Protein AF-A0A7S1R7P0-F1 (afdb_monomer)

Secondary structure (DSSP, 8-state):
-EETTTTEE--HHHHHHHHHHHHH-TTGGGSSEEEEE-TT----HHHHHHHHHHHHTTS-TT---B---STTS--TTEEEEEHHHHHHHHHHHHHHHSSGGGG--SHHHHHHHHHHHTT--

Solvent-accessible surface area (backbone atoms only — not comparable to full-atom values): 6973 Å² total; per-residue (Å²): 99,70,39,75,102,81,57,42,72,52,48,28,74,59,50,55,54,48,54,56,50,44,62,71,36,74,72,58,70,75,43,69,60,44,75,51,67,44,96,88,57,88,81,61,71,67,61,54,51,54,53,53,53,64,54,50,78,79,50,71,94,71,58,30,29,51,62,72,80,41,99,91,46,44,48,75,60,55,48,42,33,27,44,46,23,49,51,50,44,64,77,44,53,66,59,26,68,79,36,77,30,52,77,44,57,41,45,43,57,19,51,49,43,28,36,52,73,73,67,31,78

Sequence (121 aa):
QFGGAWGTALNTDIFIRFWGKVVEDVRAWRNHWTVKLDPDSVFFAWRLQEVISSMWENGDAGAPVYLNNCHLGMHGPIEVLGRHALSVYSSRHQECVEGEPYEHKQEDVYFRKCWEFIGIK

Foldseek 3Di:
DFDDPVRHDLCQVVVLVVLLVLLVDPVNLPDQKDKAADPPDDDDVVVVVVVVVVVVVPDDSQAFEKDFPDPVGRDDDMTMTGNNVSVLCNVCVVVLCVDDLVVDSDNRSSVRVSSVVSRYD

Nearest PDB structures (foldseek):
  5tkw-assembly1_A-2  TM=3.007E-01  e=4.604E+00  Klebsiella pneumoniae subsp. pneumoniae NTUH-K2044
  7qep-assembly1_D4  TM=3.468E-01  e=7.592E+00  Encephalitozoon cuniculi GB-M1

Structure (mmCIF, N/CA/C/O backbone):
data_AF-A0A7S1R7P0-F1
#
_entry.id   AF-A0A7S1R7P0-F1
#
loop_
_atom_site.group_PDB
_atom_site.id
_atom_site.type_symbol
_atom_site.label_atom_id
_atom_site.label_alt_id
_atom_site.label_comp_id
_atom_site.label_asym_id
_atom_site.label_entity_id
_atom_site.label_seq_id
_atom_site.pdbx_PDB_ins_code
_atom_site.Cartn_x
_atom_site.Cartn_y
_atom_site.Cartn_z
_atom_site.occupancy
_atom_site.B_iso_or_equiv
_atom_site.auth_seq_id
_atom_site.auth_comp_id
_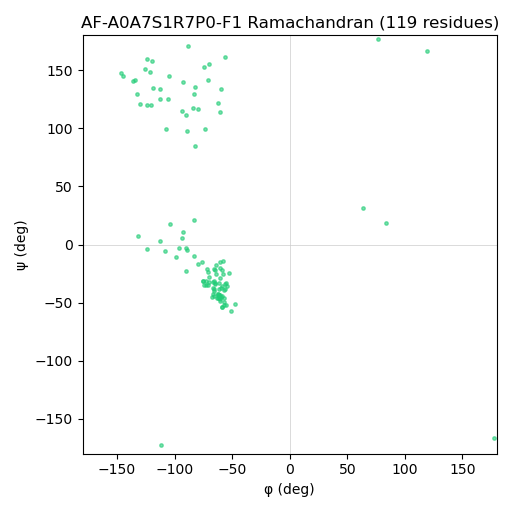atom_site.auth_asym_id
_atom_site.auth_atom_id
_atom_site.pdbx_PDB_model_num
ATOM 1 N N . GLN A 1 1 ? 9.236 -11.707 -15.890 1.00 58.72 1 GLN A N 1
ATOM 2 C CA . GLN A 1 1 ? 10.527 -11.463 -16.581 1.00 58.72 1 GLN A CA 1
ATOM 3 C C . GLN A 1 1 ? 11.574 -11.176 -15.508 1.00 58.72 1 GLN A C 1
ATOM 5 O O . GLN A 1 1 ? 11.164 -10.775 -14.429 1.00 58.72 1 GLN A O 1
ATOM 10 N N . PHE A 1 2 ? 12.867 -11.404 -15.750 1.00 66.88 2 PHE A N 1
ATOM 11 C CA . PHE A 1 2 ? 13.938 -11.042 -14.804 1.00 66.88 2 PHE A CA 1
ATOM 12 C C . PHE A 1 2 ? 14.683 -9.799 -15.307 1.00 66.88 2 PHE A C 1
ATOM 14 O O . PHE A 1 2 ? 14.831 -9.645 -16.520 1.00 66.88 2 PHE A O 1
ATOM 21 N N . GLY A 1 3 ? 15.133 -8.914 -14.415 1.00 70.19 3 GLY A N 1
ATOM 22 C CA . GLY A 1 3 ? 15.865 -7.705 -14.802 1.00 70.19 3 GLY A CA 1
ATOM 23 C C . GLY A 1 3 ? 16.241 -6.786 -13.637 1.00 70.19 3 GLY A C 1
ATOM 24 O O . GLY A 1 3 ? 16.193 -7.176 -12.474 1.00 70.19 3 GLY A O 1
ATOM 25 N N . GLY A 1 4 ? 16.656 -5.559 -13.961 1.00 67.62 4 GLY A N 1
ATOM 26 C CA . GLY A 1 4 ? 17.234 -4.617 -12.995 1.00 67.62 4 GLY A CA 1
ATOM 27 C C . GLY A 1 4 ? 18.691 -4.941 -12.638 1.00 67.62 4 GLY A C 1
ATOM 28 O O . GLY A 1 4 ? 19.241 -5.947 -13.085 1.00 67.62 4 GLY A O 1
ATOM 29 N N . ALA A 1 5 ? 19.319 -4.091 -11.820 1.00 69.88 5 ALA A N 1
ATOM 30 C CA . ALA A 1 5 ? 20.736 -4.216 -11.443 1.00 69.88 5 ALA A CA 1
ATOM 31 C C . ALA A 1 5 ? 21.083 -5.548 -10.746 1.00 69.88 5 ALA A C 1
ATOM 33 O O . ALA A 1 5 ? 22.234 -5.973 -10.765 1.00 69.88 5 ALA A O 1
ATOM 34 N N . TRP A 1 6 ? 20.078 -6.211 -10.166 1.00 73.94 6 TRP A N 1
ATOM 35 C CA . TRP A 1 6 ? 20.222 -7.437 -9.377 1.00 73.94 6 TRP A CA 1
ATOM 36 C C . TRP A 1 6 ? 19.594 -8.675 -10.041 1.00 73.94 6 TRP A C 1
ATOM 38 O O . TRP A 1 6 ? 19.596 -9.746 -9.443 1.00 73.94 6 TRP A O 1
ATOM 48 N N . GLY A 1 7 ? 19.046 -8.551 -11.259 1.00 70.62 7 GLY A N 1
ATOM 49 C CA . GLY A 1 7 ? 18.477 -9.680 -12.008 1.00 70.62 7 GLY A CA 1
ATOM 50 C C . GLY A 1 7 ? 17.260 -10.347 -11.352 1.00 70.62 7 GLY A C 1
ATOM 51 O O . GLY A 1 7 ? 17.073 -11.552 -11.506 1.00 70.62 7 GLY A O 1
ATOM 52 N N . THR A 1 8 ? 16.439 -9.596 -10.615 1.00 69.44 8 THR A N 1
ATOM 53 C CA . THR A 1 8 ? 15.278 -10.120 -9.876 1.00 69.44 8 THR A CA 1
ATOM 54 C C . THR A 1 8 ? 14.009 -10.158 -10.728 1.00 69.44 8 THR A C 1
ATOM 56 O O . THR A 1 8 ? 13.981 -9.674 -11.863 1.00 69.44 8 THR A O 1
ATOM 59 N N . ALA A 1 9 ? 12.951 -10.790 -10.208 1.00 71.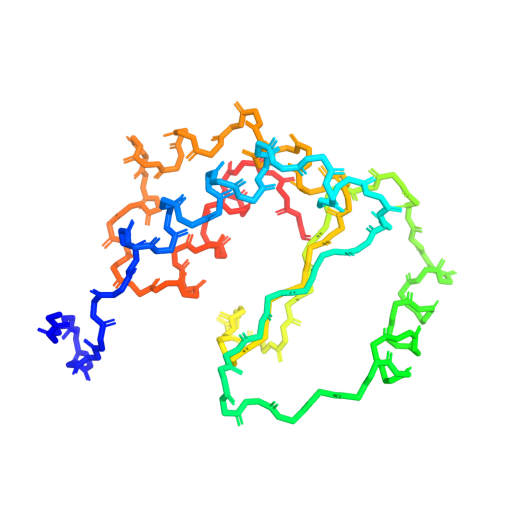25 9 ALA A N 1
ATOM 60 C CA . ALA A 1 9 ? 11.656 -10.835 -10.874 1.00 71.25 9 ALA A CA 1
ATOM 61 C C . ALA A 1 9 ? 11.077 -9.417 -11.033 1.00 71.25 9 ALA A C 1
ATOM 63 O O . ALA A 1 9 ? 10.846 -8.715 -10.057 1.00 71.25 9 ALA A O 1
ATOM 64 N N . LEU A 1 10 ? 10.811 -9.015 -12.276 1.00 74.12 10 LEU A N 1
ATOM 65 C CA . LEU A 1 10 ? 10.105 -7.783 -12.624 1.00 74.12 10 LEU A CA 1
ATOM 66 C C . LEU A 1 10 ? 8.599 -8.039 -12.521 1.00 74.12 10 LEU A C 1
ATOM 68 O O . LEU A 1 10 ? 7.954 -8.430 -13.499 1.00 74.12 10 LEU A O 1
ATOM 72 N N . ASN A 1 11 ? 8.069 -7.902 -11.310 1.00 84.62 11 ASN A N 1
ATOM 73 C CA . ASN A 1 11 ? 6.673 -8.157 -10.955 1.00 84.62 11 ASN A CA 1
ATOM 74 C C . ASN A 1 11 ? 5.877 -6.867 -10.665 1.00 84.62 11 ASN A C 1
ATOM 76 O O . ASN A 1 11 ? 4.661 -6.954 -10.511 1.00 84.62 11 ASN A O 1
ATOM 80 N N . THR A 1 12 ? 6.512 -5.688 -10.652 1.00 91.06 12 THR A N 1
ATOM 81 C CA . THR A 1 12 ? 5.886 -4.404 -10.279 1.00 91.06 12 THR A CA 1
ATOM 82 C C . THR A 1 12 ? 4.541 -4.159 -10.964 1.00 91.06 12 THR A C 1
ATOM 84 O O . THR A 1 12 ? 3.551 -3.944 -10.275 1.00 91.06 12 THR A O 1
ATOM 87 N N . ASP A 1 13 ? 4.445 -4.287 -12.292 1.00 92.31 13 ASP A N 1
ATOM 88 C CA . ASP A 1 13 ? 3.189 -4.039 -13.025 1.00 92.31 13 ASP A CA 1
ATOM 89 C C . ASP A 1 13 ? 2.048 -4.979 -12.616 1.00 92.31 13 ASP A C 1
ATOM 91 O O . ASP A 1 13 ? 0.872 -4.601 -12.626 1.00 92.31 13 ASP A O 1
ATOM 95 N N . ILE A 1 14 ? 2.385 -6.220 -12.254 1.00 92.88 14 ILE A N 1
ATOM 96 C CA . ILE A 1 14 ? 1.414 -7.200 -11.761 1.00 92.88 14 ILE A CA 1
ATOM 97 C C . ILE A 1 14 ? 0.889 -6.731 -10.407 1.00 92.88 14 ILE A C 1
ATOM 99 O O . ILE A 1 14 ? -0.324 -6.721 -10.193 1.00 92.88 14 ILE A O 1
ATOM 103 N N . PHE A 1 15 ? 1.783 -6.291 -9.522 1.00 94.56 15 PHE A N 1
ATOM 104 C CA . PHE A 1 15 ? 1.396 -5.830 -8.197 1.00 94.56 15 PHE A CA 1
ATOM 105 C C . PHE A 1 15 ? 0.687 -4.471 -8.209 1.00 94.56 15 PHE A C 1
ATOM 107 O O . PHE A 1 15 ? -0.234 -4.284 -7.421 1.00 94.56 15 PHE A O 1
ATOM 114 N N . ILE A 1 16 ? 1.003 -3.565 -9.141 1.00 95.88 16 ILE A N 1
ATOM 115 C CA . ILE A 1 16 ? 0.230 -2.329 -9.369 1.00 95.88 16 ILE A CA 1
ATOM 116 C C . ILE A 1 16 ? -1.231 -2.677 -9.670 1.00 95.88 16 ILE A C 1
ATOM 118 O O . ILE A 1 16 ? -2.150 -2.150 -9.043 1.00 95.88 16 ILE A O 1
ATOM 122 N N . ARG A 1 17 ? -1.464 -3.615 -10.598 1.00 95.88 17 ARG A N 1
ATOM 123 C CA . ARG A 1 17 ? -2.821 -4.066 -10.946 1.00 95.88 17 ARG A CA 1
ATOM 124 C C . ARG A 1 17 ? -3.496 -4.791 -9.783 1.00 95.88 17 ARG A C 1
ATOM 126 O O . ARG A 1 17 ? -4.685 -4.585 -9.555 1.00 95.88 17 ARG A O 1
ATOM 133 N N . PHE A 1 18 ? -2.751 -5.622 -9.054 1.00 95.31 18 PHE A N 1
ATOM 134 C CA . PHE A 1 18 ? -3.243 -6.322 -7.868 1.00 95.31 18 PHE A CA 1
ATOM 135 C C . PHE A 1 18 ? -3.732 -5.337 -6.804 1.00 95.31 18 PHE A C 1
ATOM 137 O O . PHE A 1 18 ? -4.887 -5.416 -6.397 1.00 95.31 18 PHE A O 1
ATOM 144 N N . TRP A 1 19 ? -2.903 -4.370 -6.408 1.00 96.44 19 TRP A N 1
ATOM 145 C CA . TRP A 1 19 ? -3.270 -3.367 -5.411 1.00 96.44 19 TRP A CA 1
ATOM 146 C C . TRP A 1 19 ? -4.405 -2.453 -5.887 1.00 96.44 19 TRP A C 1
ATOM 148 O O . TRP A 1 19 ? -5.278 -2.115 -5.088 1.00 96.44 19 TRP A O 1
ATOM 158 N N . GLY A 1 20 ? -4.475 -2.149 -7.189 1.00 96.56 20 GLY A N 1
ATOM 159 C CA . GLY A 1 20 ? -5.642 -1.502 -7.800 1.00 96.56 20 GLY A CA 1
ATOM 160 C C . GLY A 1 20 ? -6.940 -2.296 -7.595 1.00 96.56 20 GLY A C 1
ATOM 161 O O . GLY A 1 20 ? -7.977 -1.725 -7.274 1.00 96.56 20 GLY A O 1
ATOM 162 N N . LYS A 1 21 ? -6.892 -3.632 -7.680 1.00 97.38 21 LYS A N 1
ATOM 163 C CA . LYS A 1 21 ? -8.047 -4.492 -7.366 1.00 97.38 21 LYS A CA 1
ATOM 164 C C . LYS A 1 21 ? -8.330 -4.636 -5.878 1.00 97.38 21 LYS A C 1
ATOM 166 O O . LYS A 1 21 ? -9.494 -4.757 -5.509 1.00 97.38 21 LYS A O 1
ATOM 171 N N . VAL A 1 22 ? -7.309 -4.582 -5.027 1.00 96.19 22 VAL A N 1
ATOM 172 C CA . VAL A 1 22 ? -7.490 -4.604 -3.568 1.00 96.19 22 VAL A CA 1
ATOM 173 C C . VAL A 1 22 ? -8.308 -3.399 -3.103 1.00 96.19 22 VAL A C 1
ATOM 175 O O . VAL A 1 22 ? -9.233 -3.576 -2.317 1.00 96.19 22 VAL A O 1
ATOM 178 N N . VAL A 1 23 ? -8.027 -2.192 -3.606 1.00 96.81 23 VAL A N 1
ATOM 179 C CA . VAL A 1 23 ? -8.776 -0.990 -3.192 1.00 96.81 23 VAL A CA 1
ATOM 180 C C . VAL A 1 23 ? -10.222 -0.963 -3.696 1.00 96.81 23 VAL A C 1
ATOM 182 O O . VAL A 1 23 ? -11.086 -0.398 -3.028 1.00 96.81 23 VAL A O 1
ATOM 185 N N . GLU A 1 24 ? -10.512 -1.615 -4.825 1.00 96.81 24 GLU A N 1
ATOM 186 C CA . GLU A 1 24 ? -11.882 -1.801 -5.328 1.00 96.81 24 GLU A CA 1
ATOM 187 C C . GLU A 1 24 ? -12.690 -2.820 -4.492 1.00 96.81 24 GLU A C 1
ATOM 189 O O . GLU A 1 24 ? -13.923 -2.814 -4.518 1.00 96.81 24 GLU A O 1
ATOM 194 N N . ASP A 1 25 ? -12.026 -3.709 -3.746 1.00 95.81 25 ASP A N 1
ATOM 195 C CA . ASP A 1 25 ? -12.683 -4.777 -2.995 1.00 95.81 25 ASP A CA 1
ATOM 196 C C . ASP A 1 25 ? -13.176 -4.296 -1.623 1.00 95.81 25 ASP A C 1
ATOM 198 O O . ASP A 1 25 ? -12.402 -3.989 -0.715 1.00 95.81 25 ASP A O 1
ATOM 202 N N . VAL A 1 26 ? -14.495 -4.341 -1.417 1.00 94.44 26 VAL A N 1
ATOM 203 C CA . VAL A 1 26 ? -15.154 -3.995 -0.144 1.00 94.44 26 VAL A CA 1
ATOM 204 C C . VAL A 1 26 ? -14.591 -4.745 1.071 1.00 94.44 26 VAL A C 1
ATOM 206 O O . VAL A 1 26 ? -14.727 -4.278 2.201 1.00 94.44 26 VAL A O 1
ATOM 209 N N . ARG A 1 27 ? -13.976 -5.918 0.878 1.00 94.06 27 ARG A N 1
ATOM 210 C CA . ARG A 1 27 ? -13.363 -6.713 1.950 1.00 94.06 27 ARG A CA 1
ATOM 211 C C . ARG A 1 27 ? -12.103 -6.058 2.510 1.00 94.06 27 ARG A C 1
ATOM 213 O O . ARG A 1 27 ? -11.879 -6.184 3.713 1.00 94.06 27 ARG A O 1
ATO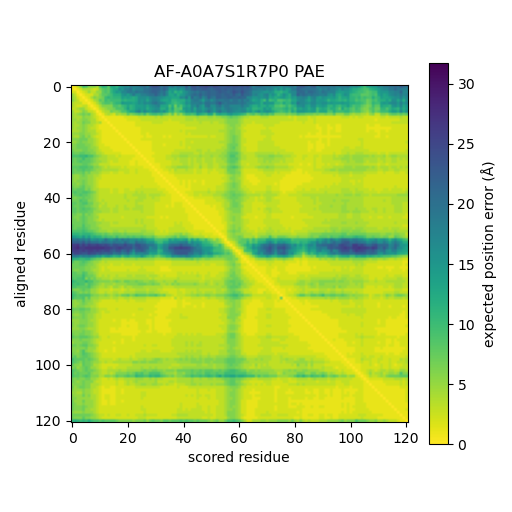M 220 N N . ALA A 1 28 ? -11.337 -5.333 1.692 1.00 91.25 28 ALA A N 1
ATOM 221 C CA . ALA A 1 28 ? -10.122 -4.640 2.128 1.00 91.25 28 ALA A CA 1
ATOM 222 C C . ALA A 1 28 ? -10.421 -3.533 3.159 1.00 91.25 28 ALA A C 1
ATOM 224 O O . ALA A 1 28 ? -9.608 -3.235 4.028 1.00 91.25 28 ALA A O 1
ATOM 225 N N . TRP A 1 29 ? -11.641 -2.991 3.136 1.00 94.12 29 TRP A N 1
ATOM 226 C CA . TRP A 1 29 ? -12.081 -1.896 4.004 1.00 94.12 29 TRP A CA 1
ATOM 227 C C . TRP A 1 29 ? -12.680 -2.345 5.344 1.00 94.12 29 TRP A C 1
ATOM 229 O O . TRP A 1 29 ? -13.011 -1.505 6.181 1.00 94.12 29 TRP A O 1
ATOM 239 N N . ARG A 1 30 ? -12.835 -3.658 5.572 1.00 94.50 30 ARG A N 1
ATOM 240 C CA . ARG A 1 30 ? -13.474 -4.203 6.788 1.00 94.50 30 ARG A CA 1
ATOM 241 C C . ARG A 1 30 ? -12.581 -4.161 8.028 1.00 94.50 30 ARG A C 1
ATOM 243 O O . ARG A 1 30 ? -13.084 -4.339 9.132 1.00 94.50 30 ARG A O 1
ATOM 250 N N . ASN A 1 31 ? -11.278 -3.952 7.851 1.00 91.00 31 ASN A N 1
ATOM 251 C CA . ASN A 1 31 ? -10.287 -3.999 8.922 1.00 91.00 31 ASN A CA 1
ATOM 252 C C . ASN A 1 31 ? -9.486 -2.695 8.997 1.00 91.00 31 ASN A C 1
ATOM 254 O O . ASN A 1 31 ? -9.402 -1.934 8.037 1.00 91.00 31 ASN A O 1
ATOM 258 N N . HIS A 1 32 ? -8.870 -2.439 10.152 1.00 90.25 32 HIS A N 1
ATOM 259 C CA . HIS A 1 32 ? -7.986 -1.284 10.348 1.00 90.25 32 HIS A CA 1
ATOM 260 C C . HIS A 1 32 ? -6.657 -1.401 9.602 1.00 90.25 32 HIS A C 1
ATOM 262 O O . HIS A 1 32 ? -6.041 -0.379 9.317 1.00 90.25 32 HIS A O 1
ATOM 268 N N . TRP A 1 33 ? -6.241 -2.627 9.292 1.00 92.50 33 TRP A N 1
ATOM 269 C CA . TRP A 1 33 ? -4.956 -2.936 8.688 1.00 92.50 33 TRP A CA 1
ATOM 270 C C . TRP A 1 33 ? -5.139 -3.959 7.570 1.00 92.50 33 TRP A C 1
ATOM 272 O O . TRP A 1 33 ? -5.927 -4.898 7.703 1.00 92.50 33 TRP A O 1
ATOM 282 N N . THR A 1 34 ? -4.402 -3.765 6.482 1.00 94.62 34 THR A N 1
ATOM 283 C CA . THR A 1 34 ? -4.264 -4.699 5.363 1.00 94.62 34 THR A CA 1
ATOM 284 C C . THR A 1 34 ? -2.833 -5.215 5.348 1.00 94.62 34 THR A C 1
ATOM 286 O O . THR A 1 34 ? -1.896 -4.433 5.487 1.00 94.62 34 THR A O 1
ATOM 289 N N . VAL A 1 35 ? -2.670 -6.527 5.188 1.00 95.75 35 VAL A N 1
ATOM 290 C CA . VAL A 1 35 ? -1.364 -7.190 5.135 1.00 95.75 35 VAL A CA 1
ATOM 291 C C . VAL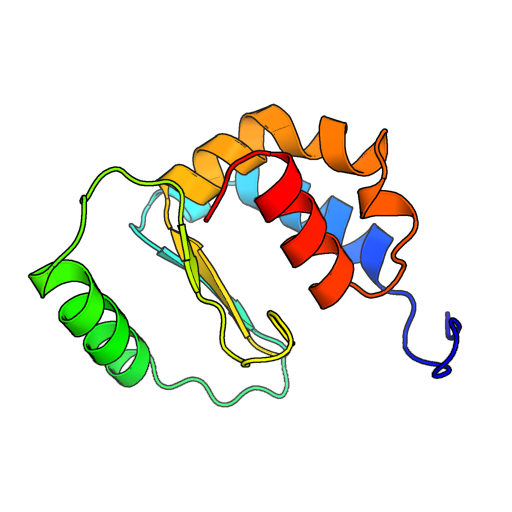 A 1 35 ? -1.288 -7.967 3.829 1.00 95.75 35 VAL A C 1
ATOM 293 O O . VAL A 1 35 ? -2.117 -8.851 3.602 1.00 95.75 35 VAL A O 1
ATOM 296 N N . LYS A 1 36 ? -0.312 -7.647 2.979 1.00 95.50 36 LYS A N 1
ATOM 297 C CA . LYS A 1 36 ? 0.096 -8.519 1.874 1.00 95.50 36 LYS A CA 1
ATOM 298 C C . LYS A 1 36 ? 1.245 -9.396 2.369 1.00 95.50 36 LYS A C 1
ATOM 300 O O . LYS A 1 36 ? 2.089 -8.950 3.141 1.00 95.50 36 LYS A O 1
ATOM 305 N N . LEU A 1 37 ? 1.214 -10.660 1.962 1.00 95.56 37 LEU A N 1
ATOM 306 C CA . LEU A 1 37 ? 2.210 -11.675 2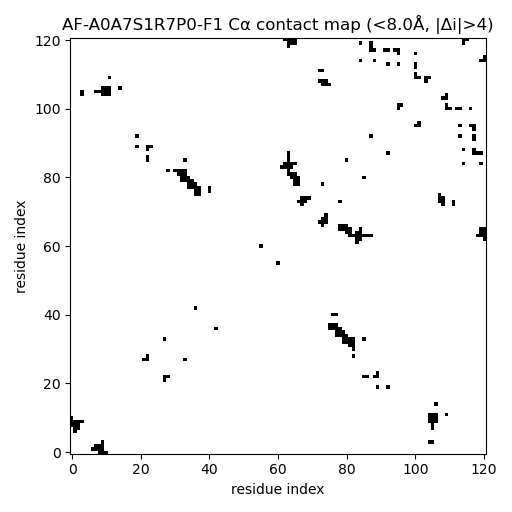.286 1.00 95.56 37 LEU A CA 1
ATOM 307 C C . LEU A 1 37 ? 2.563 -12.424 1.009 1.00 95.56 37 LEU A C 1
ATOM 309 O O . LEU A 1 37 ? 1.660 -12.734 0.222 1.00 95.56 37 LEU A O 1
ATOM 313 N N . ASP A 1 38 ? 3.833 -12.770 0.838 1.00 93.88 38 ASP A N 1
ATOM 314 C CA . ASP A 1 38 ? 4.219 -13.738 -0.188 1.00 93.88 38 ASP A CA 1
ATOM 315 C C . ASP A 1 38 ? 3.838 -15.171 0.232 1.00 93.88 38 ASP A C 1
ATOM 317 O O . ASP A 1 38 ? 3.763 -15.472 1.429 1.00 93.88 38 ASP A O 1
ATOM 321 N N . PRO A 1 39 ? 3.595 -16.092 -0.724 1.00 94.00 39 PRO A N 1
ATOM 322 C CA . PRO A 1 39 ? 3.156 -17.458 -0.420 1.00 94.00 39 PRO A CA 1
ATOM 323 C C . PRO A 1 39 ? 4.127 -18.292 0.429 1.00 94.00 39 PRO A C 1
ATOM 325 O O . PRO A 1 39 ? 3.717 -19.288 1.021 1.00 94.00 39 PRO A O 1
ATOM 328 N N . ASP A 1 40 ? 5.403 -17.918 0.469 1.00 93.94 40 ASP A N 1
ATOM 329 C CA . ASP A 1 40 ? 6.465 -18.558 1.248 1.00 93.94 40 ASP A CA 1
ATOM 330 C C . ASP A 1 40 ? 6.681 -17.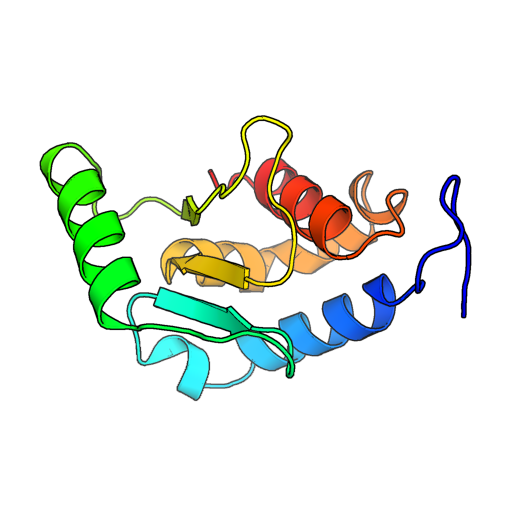909 2.632 1.00 93.94 40 ASP A C 1
ATOM 332 O O . ASP A 1 40 ? 7.572 -18.313 3.383 1.00 93.94 40 ASP A O 1
ATOM 336 N N . SER A 1 41 ? 5.834 -16.948 3.015 1.00 95.44 41 SER A N 1
ATOM 337 C CA . SER A 1 41 ? 5.902 -16.267 4.309 1.00 95.44 41 SER A CA 1
ATOM 338 C C . SER A 1 41 ? 5.218 -17.036 5.435 1.00 95.44 41 SER A C 1
ATOM 340 O O . SER A 1 41 ? 4.033 -17.365 5.370 1.00 95.44 41 SER A O 1
ATOM 342 N N . VAL A 1 42 ? 5.926 -17.211 6.555 1.00 95.75 42 VAL A N 1
ATOM 343 C CA . VAL A 1 42 ? 5.316 -17.621 7.828 1.00 95.75 42 VAL A CA 1
ATOM 344 C C . VAL A 1 42 ? 4.895 -16.374 8.605 1.00 95.75 42 VAL A C 1
ATOM 346 O O . VAL A 1 42 ? 5.738 -15.621 9.091 1.00 95.75 42 VAL A O 1
ATOM 349 N N . PHE A 1 43 ? 3.586 -16.166 8.749 1.00 95.50 43 PHE A N 1
ATOM 350 C CA . PHE A 1 43 ? 3.024 -14.983 9.399 1.00 95.50 43 PHE A CA 1
ATOM 351 C C . PHE A 1 43 ? 2.330 -15.310 10.726 1.00 95.50 43 PHE A C 1
ATOM 353 O O . PHE A 1 43 ? 1.401 -16.114 10.786 1.00 95.50 43 PHE A O 1
ATOM 360 N N . PHE A 1 44 ? 2.750 -14.626 11.793 1.00 96.62 44 PHE A N 1
ATOM 361 C CA . PHE A 1 44 ? 2.157 -14.723 13.127 1.00 96.62 44 PHE A CA 1
ATOM 362 C C . PHE A 1 44 ? 1.364 -13.454 13.442 1.00 96.62 44 PHE A C 1
ATOM 364 O O . PHE A 1 44 ? 1.938 -12.443 13.851 1.00 96.62 44 PHE A O 1
ATOM 371 N N . ALA A 1 45 ? 0.040 -13.510 13.287 1.00 94.75 45 ALA A N 1
ATOM 372 C CA . ALA A 1 45 ? -0.832 -12.342 13.440 1.00 94.75 45 ALA A CA 1
ATOM 373 C C . ALA A 1 45 ? -0.698 -11.637 14.804 1.00 94.75 45 ALA A C 1
ATOM 375 O O . ALA A 1 45 ? -0.773 -10.412 14.865 1.00 94.75 45 ALA A O 1
ATOM 376 N N . TRP A 1 46 ? -0.443 -12.380 15.887 1.00 96.06 46 TRP A N 1
ATOM 377 C CA . TRP A 1 46 ? -0.267 -11.791 17.220 1.00 96.06 46 TRP A CA 1
ATOM 378 C C . TRP A 1 46 ? 0.968 -10.883 17.310 1.00 96.06 46 TRP A C 1
ATOM 380 O O . TRP A 1 46 ? 0.913 -9.854 17.972 1.00 96.06 46 TRP A O 1
ATOM 390 N N . ARG A 1 47 ? 2.062 -11.196 16.596 1.00 94.81 47 ARG A N 1
ATOM 391 C CA . ARG A 1 47 ? 3.279 -10.361 16.614 1.00 94.81 47 ARG A CA 1
A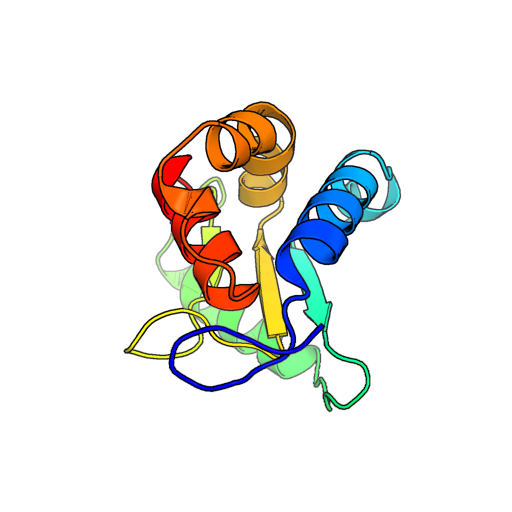TOM 392 C C . ARG A 1 47 ? 3.010 -9.003 15.979 1.00 94.81 47 ARG A C 1
ATOM 394 O O . ARG A 1 47 ? 3.498 -7.988 16.457 1.00 94.81 47 ARG A O 1
ATOM 401 N N . LEU A 1 48 ? 2.196 -8.977 14.923 1.00 93.50 48 LEU A N 1
ATOM 402 C CA . LEU A 1 48 ? 1.777 -7.722 14.309 1.00 93.50 48 LEU A CA 1
ATOM 403 C C . LEU A 1 48 ? 0.907 -6.892 15.265 1.00 93.50 48 LEU A C 1
ATOM 405 O O . LEU A 1 48 ? 1.059 -5.676 15.319 1.00 93.50 48 LEU A O 1
ATOM 409 N N . GLN A 1 49 ? 0.028 -7.532 16.042 1.00 91.88 49 GLN A N 1
ATOM 410 C CA . GLN A 1 49 ? -0.782 -6.835 17.047 1.00 91.88 49 GLN A CA 1
ATOM 411 C C . GLN A 1 49 ? 0.086 -6.191 18.131 1.00 91.88 49 GLN A C 1
ATOM 413 O O . GLN A 1 49 ? -0.168 -5.044 18.493 1.00 91.88 49 GLN A O 1
ATOM 418 N N . GLU A 1 50 ? 1.118 -6.887 18.614 1.00 92.81 50 GLU A N 1
ATOM 419 C CA . GLU A 1 50 ? 2.082 -6.341 19.579 1.00 92.81 50 GLU A CA 1
ATOM 420 C C . GLU A 1 50 ? 2.814 -5.117 19.010 1.00 92.81 50 GLU A C 1
ATOM 422 O O . GLU A 1 50 ? 2.856 -4.070 19.658 1.00 92.81 50 GLU A O 1
ATOM 427 N N . VAL A 1 51 ? 3.313 -5.210 17.768 1.00 90.62 51 VAL A N 1
ATOM 428 C CA . VAL A 1 51 ? 3.976 -4.089 17.076 1.00 90.62 51 VAL A CA 1
ATOM 429 C C . VAL A 1 51 ? 3.031 -2.895 16.949 1.00 90.62 51 VAL A C 1
ATOM 431 O O . VAL A 1 51 ? 3.367 -1.806 17.410 1.00 90.62 51 VAL A O 1
ATOM 434 N N . ILE A 1 52 ? 1.830 -3.093 16.397 1.00 88.88 52 ILE A N 1
ATOM 435 C CA . ILE A 1 52 ? 0.842 -2.019 16.216 1.00 88.88 52 ILE A CA 1
ATOM 436 C C . ILE A 1 52 ? 0.478 -1.378 17.560 1.00 88.88 52 ILE A C 1
ATOM 438 O O . ILE A 1 52 ? 0.443 -0.154 17.656 1.00 88.88 52 ILE A O 1
ATOM 442 N N . SER A 1 53 ? 0.246 -2.185 18.600 1.00 87.50 53 SER A N 1
ATOM 443 C CA . SER A 1 53 ? -0.116 -1.686 19.934 1.00 87.50 53 SER A CA 1
ATOM 444 C C . SER A 1 53 ? 0.988 -0.801 20.515 1.00 87.50 53 SER A C 1
ATOM 446 O O . SER A 1 53 ? 0.698 0.288 20.999 1.00 87.50 53 SER A O 1
ATOM 448 N N . SER A 1 54 ? 2.254 -1.212 20.376 1.00 84.31 54 SER A N 1
ATOM 449 C CA . SER A 1 54 ? 3.409 -0.440 20.857 1.00 84.31 54 SER A CA 1
ATOM 450 C C . SER A 1 54 ? 3.602 0.896 20.127 1.00 84.31 54 SER A C 1
ATOM 452 O O . SER A 1 54 ? 4.055 1.874 20.716 1.00 84.31 54 SER A O 1
ATOM 454 N N . MET A 1 55 ? 3.225 0.968 18.845 1.00 76.44 55 MET A N 1
ATOM 455 C CA . MET A 1 55 ? 3.296 2.208 18.065 1.00 76.44 55 MET A CA 1
ATOM 456 C C . MET A 1 55 ? 2.178 3.182 18.453 1.00 76.44 55 MET A C 1
ATOM 458 O O . MET A 1 55 ? 2.356 4.399 18.394 1.00 76.44 55 MET A O 1
ATOM 462 N N . TRP A 1 56 ? 1.028 2.647 18.860 1.00 71.75 56 TRP A N 1
ATOM 463 C CA . TRP A 1 56 ? -0.166 3.424 19.180 1.00 71.75 56 TRP A CA 1
ATOM 464 C C . TRP A 1 56 ? -0.136 4.060 20.570 1.00 71.75 56 TRP A C 1
ATOM 466 O O . TRP A 1 56 ? -0.868 5.015 20.818 1.00 71.75 56 TRP A O 1
ATOM 476 N N . GLU A 1 57 ? 0.742 3.595 21.463 1.00 58.97 57 GLU A N 1
ATOM 477 C CA . GLU A 1 57 ? 0.975 4.246 22.759 1.00 58.97 57 GLU A CA 1
ATOM 478 C C . GLU A 1 57 ? 1.489 5.695 22.610 1.00 58.97 57 GLU A C 1
ATOM 480 O O . GLU A 1 57 ? 1.394 6.469 23.558 1.00 58.97 57 GLU A O 1
ATOM 485 N N . ASN A 1 58 ? 1.961 6.097 21.416 1.00 53.62 58 ASN A N 1
ATOM 486 C CA . ASN A 1 58 ? 2.551 7.416 21.151 1.00 53.62 58 ASN A CA 1
ATOM 487 C C . ASN A 1 58 ? 2.021 8.147 19.887 1.00 53.62 58 ASN A C 1
ATOM 489 O O . ASN A 1 58 ? 2.594 9.177 19.526 1.00 53.62 58 ASN A O 1
ATOM 493 N N . GLY A 1 59 ? 0.986 7.659 19.178 1.00 50.75 59 GLY A N 1
ATOM 494 C CA . GLY A 1 59 ? 0.726 8.089 17.788 1.00 50.75 59 GLY A CA 1
ATOM 495 C C . GLY A 1 59 ? -0.733 8.157 17.316 1.00 50.75 59 GLY A C 1
ATOM 496 O O . GLY A 1 59 ? -1.587 7.380 17.727 1.00 50.75 59 GLY A O 1
ATOM 497 N N . ASP A 1 60 ? -0.975 9.119 16.419 1.00 55.62 60 ASP A N 1
ATOM 498 C CA . ASP A 1 60 ? -2.259 9.583 15.882 1.00 55.62 60 ASP A CA 1
ATOM 499 C C . ASP A 1 60 ? -3.051 8.489 15.144 1.00 55.62 60 ASP A C 1
ATOM 501 O O . ASP A 1 60 ? -2.668 8.021 14.067 1.00 55.62 60 ASP A O 1
ATOM 505 N N . ALA A 1 61 ? -4.202 8.121 15.711 1.00 59.66 61 ALA A N 1
ATOM 506 C CA . ALA A 1 61 ? -5.074 7.056 15.225 1.00 59.66 61 ALA A CA 1
ATOM 507 C C . ALA A 1 61 ? -5.581 7.234 13.779 1.00 59.66 61 ALA A C 1
ATOM 509 O O . ALA A 1 61 ? -6.137 6.311 13.173 1.00 59.66 61 ALA A O 1
ATOM 510 N N . GLY A 1 62 ? -5.422 8.445 13.244 1.00 72.69 62 GLY A N 1
ATOM 511 C CA . GLY A 1 62 ? -5.885 8.875 11.935 1.00 72.69 62 GLY A CA 1
ATOM 512 C C . GLY A 1 62 ? -4.835 8.867 10.823 1.00 72.69 62 GLY A C 1
ATOM 513 O O . GLY A 1 62 ? -5.206 9.031 9.662 1.00 72.69 62 GLY A O 1
ATOM 514 N N . ALA A 1 63 ? -3.548 8.691 11.123 1.00 86.94 63 ALA A N 1
ATOM 515 C CA . ALA A 1 63 ? -2.513 8.931 10.120 1.00 86.94 63 ALA A CA 1
ATOM 516 C C . ALA A 1 63 ? -2.493 7.854 9.007 1.00 86.94 63 ALA A C 1
ATOM 518 O O . ALA A 1 63 ? -2.680 6.663 9.282 1.00 86.94 63 ALA A O 1
ATOM 519 N N . PRO A 1 64 ? -2.258 8.236 7.735 1.00 93.62 64 PRO A N 1
ATOM 520 C CA . PRO A 1 64 ? -2.021 7.278 6.664 1.00 93.62 64 PRO A CA 1
ATOM 521 C C . PRO A 1 64 ? -0.618 6.686 6.821 1.00 93.62 64 PRO A C 1
ATOM 523 O O . PRO A 1 64 ? 0.362 7.321 6.436 1.00 93.62 64 PRO A O 1
ATOM 526 N N . VAL A 1 65 ? -0.531 5.484 7.400 1.00 92.81 65 VAL A N 1
ATOM 527 C CA . VAL A 1 65 ? 0.752 4.829 7.693 1.00 92.81 65 VAL A CA 1
ATOM 528 C C . VAL A 1 65 ? 0.952 3.465 7.032 1.00 92.81 65 VAL A C 1
ATOM 530 O O . VAL A 1 65 ? -0.004 2.696 6.870 1.00 92.81 65 VAL A O 1
ATOM 533 N N . TYR A 1 66 ? 2.208 3.154 6.712 1.00 94.69 66 TYR A N 1
ATOM 534 C CA . TYR A 1 66 ? 2.687 1.802 6.409 1.00 94.69 66 TYR A CA 1
ATOM 535 C C . TYR A 1 66 ? 3.780 1.386 7.405 1.00 94.69 66 TYR A C 1
ATOM 537 O O . TYR A 1 66 ? 4.404 2.225 8.050 1.00 94.69 66 TYR A O 1
ATOM 545 N N . LEU A 1 67 ? 4.011 0.081 7.573 1.00 93.69 67 LEU A N 1
ATOM 546 C CA . LEU A 1 67 ? 5.083 -0.391 8.456 1.00 93.69 67 LEU A CA 1
ATOM 547 C C . LEU A 1 67 ? 6.372 -0.620 7.670 1.00 93.69 67 LEU A C 1
ATOM 549 O O . LEU A 1 67 ? 6.453 -1.526 6.842 1.00 93.69 67 LEU A O 1
ATOM 553 N N . ASN A 1 68 ? 7.400 0.167 7.982 1.00 93.06 68 ASN A N 1
ATOM 554 C CA . ASN A 1 68 ? 8.745 -0.066 7.479 1.00 93.06 68 ASN A CA 1
ATOM 555 C C . ASN A 1 68 ? 9.443 -1.173 8.293 1.00 93.06 68 ASN A C 1
ATOM 557 O O . ASN A 1 68 ? 9.690 -1.012 9.488 1.00 93.06 68 ASN A O 1
ATOM 561 N N . ASN A 1 69 ? 9.777 -2.291 7.649 1.00 92.50 69 ASN A N 1
ATOM 562 C CA . ASN A 1 69 ? 10.354 -3.472 8.300 1.00 92.50 69 ASN A CA 1
ATOM 563 C C . ASN A 1 69 ? 11.892 -3.551 8.236 1.00 92.50 69 ASN A C 1
ATOM 565 O O . ASN A 1 69 ? 12.476 -4.465 8.818 1.00 92.50 69 ASN A O 1
ATOM 569 N N . CYS A 1 70 ? 12.564 -2.613 7.563 1.00 92.44 70 CYS A N 1
ATOM 570 C CA . CYS A 1 70 ? 14.020 -2.5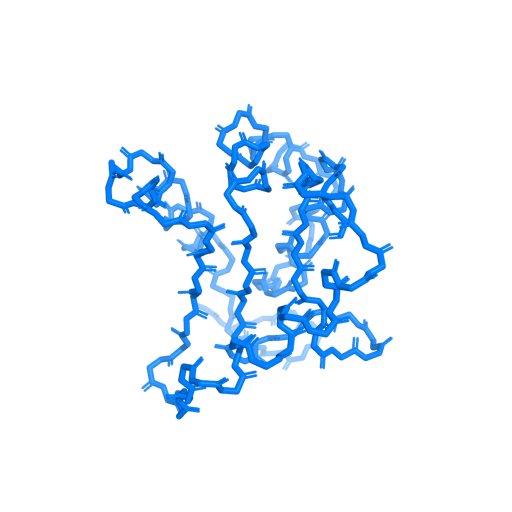92 7.455 1.00 92.44 70 CYS A CA 1
ATOM 571 C C . CYS A 1 70 ? 14.564 -1.154 7.439 1.00 92.44 70 CYS A C 1
ATOM 573 O O . CYS A 1 70 ? 13.972 -0.227 6.893 1.00 92.44 70 CYS A O 1
ATOM 575 N N . HIS A 1 71 ? 15.737 -0.952 8.039 1.00 90.75 71 HIS A N 1
ATOM 576 C CA . HIS A 1 71 ? 16.391 0.359 8.132 1.00 90.75 71 HIS A CA 1
ATOM 577 C C . HIS A 1 71 ? 16.798 0.953 6.769 1.00 90.75 71 HIS A C 1
ATOM 579 O O . HIS A 1 71 ? 17.029 2.155 6.681 1.00 90.75 71 HIS A O 1
ATOM 585 N N . LEU A 1 72 ? 16.876 0.132 5.716 1.00 89.06 72 LEU A N 1
ATOM 586 C CA . LEU A 1 72 ? 17.159 0.564 4.340 1.00 89.06 72 LEU A CA 1
ATOM 587 C C . LEU A 1 72 ? 15.888 0.897 3.536 1.00 89.06 72 LEU A C 1
ATOM 589 O O . LEU A 1 72 ? 15.983 1.353 2.397 1.00 89.06 72 LEU A O 1
ATOM 593 N N . GLY A 1 73 ? 14.712 0.700 4.134 1.00 90.06 73 GLY A N 1
ATOM 594 C CA . GLY A 1 73 ? 13.407 0.826 3.496 1.00 90.06 73 GLY A CA 1
ATOM 595 C C . GLY A 1 73 ? 12.639 -0.490 3.534 1.00 90.06 73 GLY A C 1
ATOM 596 O O . GLY A 1 73 ? 13.195 -1.537 3.846 1.00 90.06 73 GLY A O 1
ATOM 597 N N . MET A 1 74 ? 11.347 -0.425 3.230 1.00 94.12 74 MET A N 1
ATOM 598 C CA . MET A 1 74 ? 10.473 -1.589 3.207 1.00 94.12 74 MET A CA 1
ATOM 599 C C . MET A 1 74 ? 10.960 -2.625 2.198 1.00 94.12 74 MET A C 1
ATOM 601 O O . MET A 1 74 ? 11.233 -2.288 1.045 1.00 94.12 74 MET A O 1
ATOM 605 N N . HIS A 1 75 ? 10.986 -3.876 2.645 1.00 91.31 75 HIS A N 1
ATOM 606 C CA . HIS A 1 75 ? 11.272 -5.037 1.822 1.00 91.31 75 HIS A CA 1
ATOM 607 C C . HIS A 1 75 ? 10.170 -6.084 1.939 1.00 91.31 75 HIS A C 1
ATOM 609 O O . HIS A 1 75 ? 9.561 -6.239 3.001 1.00 91.31 75 HIS A O 1
ATOM 615 N N . GLY A 1 76 ? 9.978 -6.862 0.876 1.00 88.94 76 GLY A N 1
ATOM 616 C CA . GLY A 1 76 ? 9.231 -8.114 0.964 1.00 88.94 76 GLY A CA 1
ATOM 617 C C . GLY A 1 76 ? 9.837 -9.063 2.017 1.00 88.94 76 GLY A C 1
ATOM 618 O O . GLY A 1 76 ? 10.992 -8.897 2.428 1.00 88.94 76 GLY A O 1
ATOM 619 N N . PRO A 1 77 ? 9.075 -10.061 2.496 1.00 93.38 77 PRO A N 1
ATOM 620 C CA . PRO A 1 77 ? 7.865 -10.589 1.862 1.00 93.38 77 PRO A CA 1
ATOM 621 C C . PRO A 1 77 ? 6.541 -10.146 2.523 1.00 93.38 77 PRO A C 1
ATOM 623 O O . PRO A 1 77 ? 5.509 -10.803 2.364 1.00 93.38 77 PRO A O 1
ATOM 626 N N . ILE A 1 78 ? 6.576 -9.084 3.336 1.00 95.50 78 ILE A N 1
ATOM 627 C CA . ILE A 1 78 ? 5.418 -8.575 4.078 1.00 95.50 78 ILE A CA 1
ATOM 628 C C . ILE A 1 78 ? 5.286 -7.061 3.940 1.00 95.50 78 ILE A C 1
ATOM 630 O O . ILE A 1 78 ? 6.208 -6.306 4.244 1.00 95.50 78 ILE A O 1
ATOM 634 N N . GLU A 1 79 ? 4.084 -6.623 3.590 1.00 96.00 79 GLU A N 1
ATOM 635 C CA . GLU A 1 79 ? 3.732 -5.223 3.415 1.00 96.00 79 GLU A CA 1
ATOM 636 C C . GLU A 1 79 ? 2.453 -4.933 4.205 1.00 96.00 79 GLU A C 1
ATOM 638 O O . GLU A 1 79 ? 1.410 -5.559 3.992 1.00 96.00 79 GLU A O 1
ATOM 643 N N . VAL A 1 80 ? 2.530 -3.990 5.148 1.00 95.19 80 VAL A N 1
ATOM 644 C CA . VAL A 1 80 ? 1.443 -3.693 6.091 1.00 95.19 80 VAL A CA 1
ATOM 645 C C . VAL A 1 80 ? 0.994 -2.247 5.941 1.00 95.19 80 VAL A C 1
ATOM 647 O O . VAL A 1 80 ? 1.779 -1.331 6.178 1.00 95.19 80 VAL A O 1
ATOM 650 N N . LEU A 1 81 ? -0.283 -2.050 5.608 1.00 94.62 81 LEU A N 1
ATOM 651 C CA . LEU A 1 81 ? -0.909 -0.741 5.418 1.00 94.62 81 LEU A CA 1
ATOM 652 C C . LEU A 1 81 ? -2.055 -0.511 6.394 1.00 94.62 81 LEU A C 1
ATOM 654 O O . LEU A 1 81 ? -2.944 -1.353 6.536 1.00 94.62 81 LEU A O 1
ATOM 658 N N . GLY A 1 82 ? -2.090 0.673 6.999 1.00 93.75 82 GLY A N 1
ATOM 659 C CA . GLY A 1 82 ? -3.266 1.149 7.716 1.00 93.75 82 GLY A CA 1
ATOM 660 C C . GLY A 1 82 ? -4.413 1.493 6.760 1.00 93.75 82 GLY A C 1
ATOM 661 O O . GLY A 1 82 ? -4.212 1.851 5.600 1.00 93.75 82 GLY A O 1
ATOM 662 N N . ARG A 1 83 ? -5.651 1.451 7.249 1.00 93.62 83 ARG A N 1
ATOM 663 C CA . ARG A 1 83 ? -6.857 1.756 6.459 1.00 93.62 83 ARG A CA 1
ATOM 664 C C . ARG A 1 83 ? -6.851 3.170 5.866 1.00 93.62 83 ARG A C 1
ATOM 666 O O . ARG A 1 83 ? -7.315 3.357 4.746 1.00 93.62 83 ARG A O 1
ATOM 673 N N . HIS A 1 84 ? -6.303 4.160 6.571 1.00 94.06 84 HIS A N 1
ATOM 674 C CA . HIS A 1 84 ? -6.153 5.512 6.020 1.00 94.06 84 HIS A CA 1
ATOM 675 C C . HIS A 1 84 ? -5.072 5.581 4.934 1.00 94.06 84 HIS A C 1
ATOM 677 O O . HIS A 1 84 ? -5.270 6.274 3.941 1.00 94.06 84 HIS A O 1
ATOM 683 N N . ALA A 1 85 ? -3.987 4.808 5.051 1.00 95.69 85 ALA A N 1
ATOM 684 C CA . ALA A 1 85 ? -3.013 4.661 3.968 1.00 95.69 85 ALA A CA 1
ATOM 685 C C . ALA A 1 85 ? -3.657 4.024 2.735 1.00 95.69 85 ALA A C 1
ATOM 687 O O . ALA A 1 85 ? -3.499 4.530 1.628 1.00 95.69 85 ALA A O 1
ATOM 688 N N . LEU A 1 86 ? -4.466 2.979 2.935 1.00 96.19 86 LEU A N 1
ATOM 689 C CA . LEU A 1 86 ? -5.242 2.357 1.864 1.00 96.19 86 LEU A CA 1
ATOM 690 C C . LEU A 1 86 ? -6.217 3.355 1.214 1.00 96.19 86 LEU A C 1
ATOM 692 O O . LEU A 1 86 ? -6.366 3.353 -0.003 1.00 96.19 86 LEU A O 1
ATOM 696 N N . SER A 1 87 ? -6.824 4.252 2.001 1.00 96.56 87 SER A N 1
ATOM 697 C CA . SER A 1 87 ? -7.657 5.360 1.503 1.00 96.56 87 SER A CA 1
ATOM 698 C C . SER A 1 87 ? -6.891 6.326 0.610 1.00 96.56 87 SER A C 1
ATOM 700 O O . SER A 1 87 ? -7.397 6.690 -0.449 1.00 96.56 87 SER A O 1
ATOM 702 N N . VAL A 1 88 ? -5.690 6.736 1.019 1.00 97.75 88 VAL A N 1
ATOM 703 C CA . VAL A 1 88 ? -4.835 7.617 0.212 1.00 97.75 88 VAL A CA 1
ATOM 704 C C . VAL A 1 88 ? -4.388 6.901 -1.061 1.00 97.75 88 VAL A C 1
ATOM 706 O O . VAL A 1 88 ? -4.479 7.458 -2.151 1.00 97.75 88 VAL A O 1
ATOM 709 N N . TYR A 1 89 ? -3.970 5.642 -0.947 1.00 97.81 89 TYR A N 1
ATOM 710 C CA . TYR A 1 89 ? -3.580 4.837 -2.098 1.00 97.81 89 TYR A CA 1
ATOM 711 C C . TYR A 1 89 ? -4.747 4.662 -3.085 1.00 97.81 89 TYR A C 1
ATOM 713 O O . TYR A 1 89 ? -4.583 4.871 -4.285 1.00 97.81 89 TYR A O 1
ATOM 721 N N . SER A 1 90 ? -5.961 4.389 -2.598 1.00 97.62 90 SER A N 1
ATOM 722 C CA . SER A 1 90 ? -7.152 4.238 -3.441 1.00 97.62 90 SER A CA 1
ATOM 723 C C . SER A 1 90 ? -7.422 5.452 -4.327 1.00 97.62 90 SER A C 1
ATOM 725 O O . SER A 1 90 ? -7.833 5.267 -5.470 1.00 97.62 90 SER A O 1
ATOM 727 N N . SER A 1 91 ? -7.202 6.672 -3.832 1.00 97.75 91 SER A N 1
ATOM 728 C CA . SER A 1 91 ? -7.463 7.897 -4.596 1.00 97.75 91 SER A CA 1
ATOM 729 C C . SER A 1 91 ? -6.270 8.382 -5.418 1.00 97.75 91 SER A C 1
ATOM 731 O O . SER A 1 91 ? -6.483 9.100 -6.391 1.00 97.75 91 SER A O 1
ATOM 733 N N . ARG A 1 92 ? -5.037 7.998 -5.057 1.00 97.94 92 ARG A N 1
ATOM 734 C CA . ARG A 1 92 ? -3.812 8.613 -5.601 1.00 97.94 92 ARG A CA 1
ATOM 735 C C . ARG A 1 92 ? -2.825 7.654 -6.265 1.00 97.94 92 ARG A C 1
ATOM 737 O O . ARG A 1 92 ? -1.832 8.111 -6.815 1.00 97.94 92 ARG A O 1
ATOM 744 N N . HIS A 1 93 ? -3.063 6.340 -6.266 1.00 97.00 93 HIS A N 1
ATOM 745 C CA . HIS A 1 93 ? -2.100 5.364 -6.807 1.00 97.00 93 HIS A CA 1
ATOM 746 C C . HIS A 1 93 ? -1.728 5.576 -8.285 1.00 97.00 93 HIS A C 1
ATOM 748 O O . HIS A 1 93 ? -0.641 5.172 -8.689 1.00 97.00 93 HIS A O 1
ATOM 754 N N . GLN A 1 94 ? -2.589 6.214 -9.086 1.00 96.62 94 GLN A N 1
ATOM 755 C CA . GLN A 1 94 ? -2.275 6.556 -10.480 1.00 96.62 94 GLN A CA 1
ATOM 756 C C . GLN A 1 94 ? -1.161 7.610 -10.585 1.00 96.62 94 GLN A C 1
ATOM 758 O O . GLN A 1 94 ? -0.321 7.508 -11.474 1.00 96.62 94 GLN A O 1
ATOM 763 N N . GLU A 1 95 ? -1.059 8.536 -9.621 1.00 97.69 95 GLU A N 1
ATOM 764 C CA . GLU A 1 95 ? 0.028 9.527 -9.568 1.00 97.69 95 GLU A CA 1
ATOM 765 C C . GLU A 1 95 ? 1.408 8.852 -9.460 1.00 97.69 95 GLU A C 1
ATOM 767 O O . GLU A 1 95 ? 2.403 9.388 -9.938 1.00 97.69 95 GLU A O 1
ATOM 772 N N . CYS A 1 96 ? 1.482 7.659 -8.858 1.00 96.75 96 CYS A N 1
ATOM 773 C CA . CYS A 1 96 ? 2.723 6.892 -8.761 1.00 96.75 96 CYS A CA 1
ATOM 774 C C . CYS A 1 96 ? 3.153 6.273 -10.094 1.00 96.75 96 CYS A C 1
ATOM 776 O O . CYS A 1 96 ? 4.350 6.157 -10.345 1.00 96.75 96 CYS A O 1
ATOM 778 N N . VAL A 1 97 ? 2.189 5.857 -10.923 1.00 94.75 97 VAL A N 1
ATOM 779 C CA . VAL A 1 97 ? 2.438 5.250 -12.243 1.00 94.75 97 VAL A CA 1
ATOM 780 C C . VAL A 1 97 ? 2.874 6.316 -13.246 1.00 94.75 97 VAL A C 1
ATOM 782 O O . VAL A 1 97 ? 3.711 6.059 -14.105 1.00 94.75 97 VAL A O 1
ATOM 785 N N . GLU A 1 98 ? 2.321 7.520 -13.120 1.00 94.44 98 GLU A N 1
ATOM 786 C CA . GLU A 1 98 ? 2.657 8.679 -13.953 1.00 94.44 98 GLU A CA 1
ATOM 787 C C . GLU A 1 98 ? 3.910 9.431 -13.460 1.00 94.44 98 GLU A C 1
ATOM 789 O O . GLU A 1 98 ? 4.411 10.318 -14.153 1.00 94.44 98 GLU A O 1
ATOM 794 N N . GLY A 1 99 ? 4.407 9.098 -12.265 1.00 93.88 99 GLY A N 1
ATOM 795 C CA . GLY A 1 99 ? 5.480 9.810 -11.573 1.00 93.88 99 GLY A CA 1
ATOM 796 C C . GLY A 1 99 ? 6.795 9.035 -11.441 1.00 93.88 99 GLY A C 1
ATOM 797 O O . GLY A 1 99 ? 6.971 7.935 -11.957 1.00 93.88 99 GLY A O 1
ATOM 798 N N . GLU A 1 100 ? 7.724 9.620 -10.676 1.00 92.81 100 GLU A N 1
ATOM 799 C CA . GLU A 1 100 ? 9.055 9.052 -10.393 1.00 92.81 100 GLU A CA 1
ATOM 800 C C . GLU A 1 100 ? 9.049 7.629 -9.801 1.00 92.81 100 GLU A C 1
ATOM 802 O O . GLU A 1 100 ? 9.929 6.854 -10.183 1.00 92.81 100 GLU A O 1
ATOM 807 N N . PRO A 1 101 ? 8.086 7.219 -8.941 1.00 92.88 101 PRO A N 1
ATOM 808 C CA . PRO A 1 101 ? 8.091 5.870 -8.380 1.00 92.88 101 PRO A CA 1
ATOM 809 C C . PRO A 1 101 ? 8.123 4.755 -9.433 1.00 92.88 101 PRO A C 1
ATOM 811 O O . PRO A 1 101 ? 8.748 3.723 -9.194 1.00 92.88 101 PRO A O 1
ATOM 814 N N . TYR A 1 102 ? 7.502 4.959 -10.600 1.00 90.50 102 TYR A N 1
ATOM 815 C CA . TYR A 1 102 ? 7.406 3.954 -11.663 1.00 90.50 102 TYR A CA 1
ATOM 816 C C . TYR A 1 102 ? 8.754 3.558 -12.288 1.00 90.50 102 TYR A C 1
ATOM 818 O O . TYR A 1 102 ? 8.899 2.451 -12.811 1.00 90.50 102 TYR A O 1
ATOM 826 N N . GLU A 1 103 ? 9.777 4.410 -12.183 1.00 86.56 103 GLU A 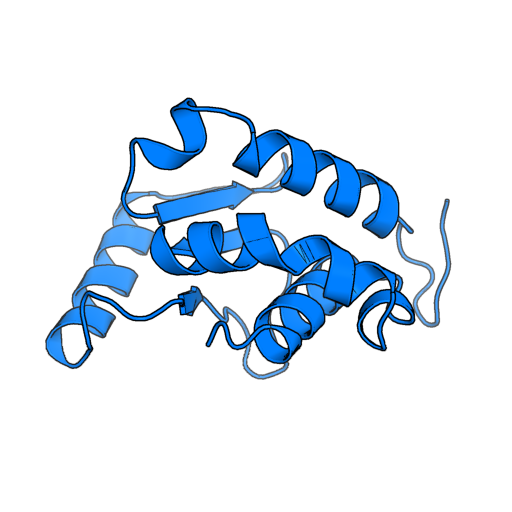N 1
ATOM 827 C CA . GLU A 1 103 ? 11.129 4.091 -12.659 1.00 86.56 103 GLU A CA 1
ATOM 828 C C . GLU A 1 103 ? 11.770 2.937 -11.858 1.00 86.56 103 GLU A C 1
ATOM 830 O O . GLU A 1 103 ? 12.665 2.235 -12.345 1.00 86.56 103 GLU A O 1
ATOM 835 N N . HIS A 1 104 ? 11.274 2.670 -10.643 1.00 82.94 104 HIS A N 1
ATOM 836 C CA . HIS A 1 104 ? 11.745 1.590 -9.776 1.00 82.94 104 HIS A CA 1
ATOM 837 C C . HIS A 1 104 ? 10.980 0.293 -10.051 1.00 82.94 104 HIS A C 1
ATOM 839 O O . HIS A 1 104 ? 9.908 0.044 -9.515 1.00 82.94 104 HIS A O 1
ATOM 845 N N . LYS A 1 105 ? 11.556 -0.598 -10.861 1.00 78.44 105 LYS A N 1
ATOM 846 C CA . LYS A 1 105 ? 10.896 -1.853 -11.286 1.00 78.44 105 LYS A CA 1
ATOM 847 C C . LYS A 1 105 ? 10.991 -3.024 -10.295 1.00 78.44 105 LYS A C 1
ATOM 849 O O . LYS A 1 105 ? 10.866 -4.180 -10.698 1.00 78.44 105 LYS A O 1
ATOM 854 N N . GLN A 1 106 ? 11.254 -2.734 -9.024 1.00 88.25 106 GLN A N 1
ATOM 855 C CA . GLN A 1 106 ? 11.197 -3.699 -7.922 1.00 88.25 106 GLN A CA 1
ATOM 856 C C . GLN A 1 106 ? 9.943 -3.395 -7.113 1.00 88.25 106 GLN A C 1
ATOM 858 O O . GLN A 1 106 ? 9.751 -2.245 -6.737 1.00 88.25 106 GLN A O 1
ATOM 863 N N . GLU A 1 107 ? 9.070 -4.381 -6.907 1.00 91.19 107 GLU A N 1
ATOM 864 C CA . GLU A 1 107 ? 7.758 -4.197 -6.269 1.00 91.19 107 GLU A CA 1
ATOM 865 C C . GLU A 1 107 ? 7.845 -3.449 -4.934 1.00 91.19 107 GLU A C 1
ATOM 867 O O . GLU A 1 107 ? 7.211 -2.409 -4.774 1.00 91.19 107 GLU A O 1
ATOM 872 N N . ASP A 1 108 ? 8.620 -3.965 -3.985 1.00 91.31 108 ASP A N 1
ATOM 873 C CA . ASP A 1 108 ? 8.760 -3.411 -2.638 1.00 91.31 108 ASP A CA 1
ATOM 874 C C . ASP A 1 108 ? 9.293 -1.971 -2.675 1.00 91.31 108 ASP A C 1
ATOM 876 O O . ASP A 1 108 ? 8.728 -1.063 -2.056 1.00 91.31 108 ASP A O 1
ATOM 880 N N . VAL A 1 109 ? 10.322 -1.729 -3.490 1.00 92.31 109 VAL A N 1
ATOM 881 C CA . VAL A 1 109 ? 10.880 -0.391 -3.712 1.00 92.31 109 VAL A CA 1
ATOM 882 C C . VAL A 1 109 ? 9.844 0.543 -4.339 1.00 92.31 109 VAL A C 1
ATOM 884 O O . VAL A 1 109 ? 9.689 1.667 -3.861 1.00 92.31 109 VAL A O 1
ATOM 887 N N . TYR A 1 110 ? 9.118 0.086 -5.363 1.00 94.56 110 TYR A N 1
ATOM 888 C CA . TYR A 1 110 ? 8.050 0.842 -6.014 1.00 94.56 110 TYR A CA 1
ATOM 889 C C . TYR A 1 110 ? 6.983 1.253 -5.006 1.00 94.56 110 TYR A C 1
ATOM 891 O O . TYR A 1 110 ? 6.644 2.431 -4.929 1.00 94.56 110 TYR A O 1
ATOM 899 N N . PHE A 1 111 ? 6.457 0.312 -4.216 1.00 95.81 111 PHE A N 1
ATOM 900 C CA . PHE A 1 111 ? 5.367 0.605 -3.286 1.00 95.81 111 PHE A CA 1
ATOM 901 C C . PHE A 1 111 ? 5.805 1.542 -2.178 1.00 95.81 111 PHE A C 1
ATOM 903 O O . PHE A 1 111 ? 5.103 2.513 -1.911 1.00 95.81 111 PHE A O 1
ATOM 910 N N . ARG A 1 112 ? 6.996 1.336 -1.614 1.00 95.12 112 ARG A N 1
ATOM 911 C CA . ARG A 1 112 ? 7.573 2.273 -0.651 1.00 95.12 112 ARG A CA 1
ATOM 912 C C . ARG A 1 112 ? 7.660 3.685 -1.228 1.00 95.12 112 ARG A C 1
ATOM 914 O O . ARG A 1 112 ? 7.173 4.633 -0.617 1.00 95.12 112 ARG A O 1
ATOM 921 N N . LYS A 1 113 ? 8.251 3.822 -2.419 1.00 95.62 113 LYS A N 1
ATOM 922 C CA . LYS A 1 113 ? 8.404 5.110 -3.106 1.00 95.62 113 LYS A CA 1
ATOM 923 C C . LYS A 1 113 ? 7.062 5.742 -3.442 1.00 95.62 113 LYS A C 1
ATOM 925 O O . LYS A 1 113 ? 6.885 6.932 -3.218 1.00 95.62 113 LYS A O 1
ATOM 930 N N . CYS A 1 114 ? 6.112 4.952 -3.928 1.00 97.25 114 CYS A N 1
ATOM 931 C CA . CYS A 1 114 ? 4.760 5.396 -4.228 1.00 97.25 114 CYS A CA 1
ATOM 932 C C . CYS A 1 114 ? 4.058 5.927 -2.978 1.00 97.25 114 CYS A C 1
ATOM 934 O O . CYS A 1 114 ? 3.504 7.021 -3.006 1.00 97.25 114 CYS A O 1
ATOM 936 N N . TRP A 1 115 ? 4.108 5.189 -1.870 1.00 96.75 115 TRP A N 1
ATOM 937 C CA . TRP A 1 115 ? 3.482 5.581 -0.611 1.00 96.75 115 TRP A CA 1
ATOM 938 C C . TRP A 1 115 ? 4.094 6.857 -0.039 1.00 96.75 115 TRP A C 1
ATOM 940 O O . TRP A 1 115 ? 3.346 7.784 0.270 1.00 96.75 115 TRP A O 1
ATOM 950 N N . GLU A 1 116 ? 5.425 6.958 -0.011 1.00 95.81 116 GLU A N 1
ATOM 951 C CA . GLU A 1 116 ? 6.135 8.192 0.354 1.00 95.81 116 GLU A CA 1
ATOM 952 C C . GLU A 1 116 ? 5.710 9.366 -0.551 1.00 95.81 116 GLU A C 1
ATOM 954 O O . GLU A 1 116 ? 5.387 10.451 -0.060 1.00 95.81 116 GLU A O 1
ATOM 959 N N . PHE A 1 117 ? 5.644 9.139 -1.869 1.00 97.50 117 PHE A N 1
ATOM 960 C CA . PHE A 1 117 ? 5.281 10.140 -2.877 1.00 97.50 117 PHE A CA 1
ATOM 961 C C . PHE A 1 117 ? 3.856 10.688 -2.693 1.00 97.50 117 PHE A C 1
ATOM 963 O O . PHE A 1 117 ? 3.629 11.891 -2.828 1.00 97.50 117 PHE A O 1
ATOM 970 N N . ILE A 1 118 ? 2.899 9.837 -2.311 1.00 97.56 118 ILE A N 1
ATOM 971 C CA . ILE A 1 118 ? 1.503 10.238 -2.062 1.00 97.56 118 ILE A CA 1
ATOM 972 C C . ILE A 1 118 ? 1.219 10.596 -0.593 1.00 97.56 118 ILE A C 1
ATOM 974 O O . ILE A 1 118 ? 0.063 10.825 -0.228 1.00 97.56 118 ILE A O 1
ATOM 978 N N . GLY A 1 119 ? 2.255 10.719 0.242 1.00 95.94 119 GLY A N 1
ATOM 979 C CA . GLY A 1 119 ? 2.158 11.243 1.608 1.00 95.94 119 GLY A CA 1
ATOM 980 C C . GLY A 1 119 ? 1.739 10.231 2.679 1.00 95.94 119 GLY A C 1
ATOM 981 O O . GLY A 1 119 ? 1.311 10.640 3.759 1.00 95.94 119 GLY A O 1
ATOM 982 N N . ILE A 1 120 ? 1.857 8.935 2.397 1.00 95.81 120 ILE A N 1
ATOM 983 C CA . ILE A 1 120 ? 1.744 7.860 3.388 1.00 95.81 120 ILE A CA 1
ATOM 984 C C . ILE A 1 120 ? 3.106 7.719 4.086 1.00 95.81 120 ILE A C 1
ATOM 986 O O . ILE A 1 120 ? 4.145 7.755 3.424 1.00 95.81 120 ILE A O 1
ATOM 990 N N . LYS A 1 121 ? 3.103 7.594 5.415 1.00 88.50 121 LYS A N 1
ATOM 991 C CA . LYS A 1 121 ? 4.318 7.621 6.245 1.00 88.50 121 LYS A CA 1
ATOM 992 C C . LYS A 1 121 ? 4.653 6.298 6.913 1.00 88.50 121 LYS A C 1
ATOM 994 O O . LYS A 1 121 ? 3.713 5.547 7.240 1.00 88.50 121 LYS A O 1
#

pLDDT: mean 89.56, std 10.67, range [50.75, 97.94]

Organism: Alexandrium catenella (NCBI:txid2925)

Mean predicted aligned error: 4.82 Å

Radius of gyration: 14.34 Å; Cα contacts (8 Å, |Δi|>4): 145; chains: 1; bounding box: 36×30×39 Å